Protein AF-A0AA39NYP8-F1 (afdb_monomer_lite)

Foldseek 3Di:
DQDDPVVLLVLLLVCLVPVPVSCVVCVVVLVVCVVNCVVCLVVLLVDPVSQVSLVNSLVVCCVPPVPPPSSVSVNVVSCVNNVSNVVVVVVVVPPDPPDDDDDDPDDDDDDDDDDDDDDDDDDDD

Organism: NCBI:txid153914

Secondary structure (DSSP, 8-state):
-PPPHHHHHHHHHHHHH-HHHHHHHHHHHHHHHHHHHHHTHHHHHH-HHHHHHHHHHHHHHHHHHTT-GGGHHHHHHHHHHHHHHHHHHHHHH-S--S---------S-----------------

Structure (mmCIF, N/CA/C/O backbone):
data_AF-A0AA39NYP8-F1
#
_entry.id   AF-A0AA39NYP8-F1
#
loop_
_atom_site.group_PDB
_atom_site.id
_atom_site.type_symbol
_atom_site.label_atom_id
_atom_site.label_alt_id
_atom_site.label_comp_id
_atom_site.label_asym_id
_atom_site.label_entity_id
_atom_site.label_seq_id
_atom_site.pdbx_PDB_ins_code
_atom_site.Cartn_x
_atom_site.Cartn_y
_atom_site.Cartn_z
_atom_site.occupancy
_atom_site.B_iso_or_equiv
_atom_site.auth_seq_id
_atom_site.auth_comp_id
_atom_site.auth_asym_id
_atom_site.auth_atom_id
_atom_site.pdbx_PDB_model_num
ATOM 1 N N . MET A 1 1 ? -19.509 -3.585 -8.751 1.00 62.59 1 MET A N 1
ATOM 2 C CA . MET A 1 1 ? -19.750 -4.359 -7.513 1.00 62.59 1 MET A CA 1
ATOM 3 C C . MET A 1 1 ? -18.627 -3.997 -6.558 1.00 62.59 1 MET A C 1
ATOM 5 O O . MET A 1 1 ? -17.482 -4.113 -6.964 1.00 62.59 1 MET A O 1
ATOM 9 N N . THR A 1 2 ? -18.916 -3.458 -5.374 1.00 67.31 2 THR A N 1
ATOM 10 C CA . THR A 1 2 ? -17.851 -3.001 -4.462 1.00 67.31 2 THR A CA 1
ATOM 11 C C . THR A 1 2 ? -17.222 -4.211 -3.759 1.00 67.31 2 THR A C 1
ATOM 13 O O . THR A 1 2 ? -17.968 -4.970 -3.136 1.00 67.31 2 THR A O 1
ATOM 16 N N . PRO A 1 3 ? -15.896 -4.421 -3.838 1.00 78.12 3 PRO A N 1
ATOM 17 C CA . PRO A 1 3 ? -15.213 -5.472 -3.099 1.00 78.12 3 PRO A CA 1
ATOM 18 C C . PRO A 1 3 ? -15.296 -5.190 -1.597 1.00 78.12 3 PRO A C 1
ATOM 20 O O . PRO A 1 3 ? -15.286 -4.035 -1.176 1.00 78.12 3 PRO A O 1
ATOM 23 N N . SER A 1 4 ? -15.387 -6.247 -0.791 1.00 86.88 4 SER A N 1
ATOM 24 C CA . SER A 1 4 ? -15.390 -6.136 0.669 1.00 86.88 4 SER A CA 1
ATOM 25 C C . SER A 1 4 ? -13.990 -5.834 1.210 1.00 86.88 4 SER A C 1
ATOM 27 O O . SER A 1 4 ? -12.986 -6.108 0.549 1.00 86.88 4 SER A O 1
ATOM 29 N N . PHE A 1 5 ? -13.909 -5.340 2.450 1.00 84.81 5 PHE A N 1
ATOM 30 C CA . PHE A 1 5 ? -12.631 -5.089 3.124 1.00 84.81 5 PHE A CA 1
ATOM 31 C C . PHE A 1 5 ? -11.704 -6.309 3.104 1.00 84.81 5 PHE A C 1
ATOM 33 O O . PHE A 1 5 ? -10.516 -6.175 2.833 1.00 84.81 5 PHE A O 1
ATOM 40 N N . LEU A 1 6 ? -12.242 -7.512 3.330 1.00 86.81 6 LEU A N 1
ATOM 41 C CA . LEU A 1 6 ? -11.456 -8.748 3.339 1.00 86.81 6 LEU A CA 1
ATOM 42 C C . LEU A 1 6 ? -10.794 -9.027 1.986 1.00 86.81 6 LEU A C 1
ATOM 44 O O . LEU A 1 6 ? -9.638 -9.441 1.951 1.00 86.81 6 LEU A O 1
ATOM 48 N N . VAL A 1 7 ? -11.498 -8.758 0.882 1.00 86.19 7 VAL A N 1
ATOM 49 C CA . VAL A 1 7 ? -10.941 -8.882 -0.474 1.00 86.19 7 VAL A CA 1
ATOM 50 C C . VAL A 1 7 ? -9.849 -7.835 -0.681 1.00 86.19 7 VAL A C 1
ATOM 52 O O . VAL A 1 7 ? -8.751 -8.166 -1.125 1.00 86.19 7 VAL A O 1
ATOM 55 N N . VAL A 1 8 ? -10.110 -6.589 -0.272 1.00 84.12 8 VAL A N 1
ATOM 56 C CA . VAL A 1 8 ? -9.141 -5.488 -0.362 1.00 84.12 8 VAL A CA 1
ATOM 57 C C . VAL A 1 8 ? -7.861 -5.803 0.407 1.00 84.12 8 VAL A C 1
ATOM 59 O O . VAL A 1 8 ? -6.768 -5.737 -0.158 1.00 84.12 8 VAL A O 1
ATOM 62 N N . LYS A 1 9 ? -7.998 -6.240 1.660 1.00 86.94 9 LYS A N 1
ATOM 63 C CA . LYS A 1 9 ? -6.899 -6.670 2.525 1.00 86.94 9 LYS A CA 1
ATOM 64 C C . LYS A 1 9 ? -6.132 -7.846 1.921 1.00 86.94 9 LYS A C 1
ATOM 66 O O . LYS A 1 9 ? -4.906 -7.801 1.893 1.00 86.94 9 LYS A O 1
ATOM 71 N N . ALA A 1 10 ? 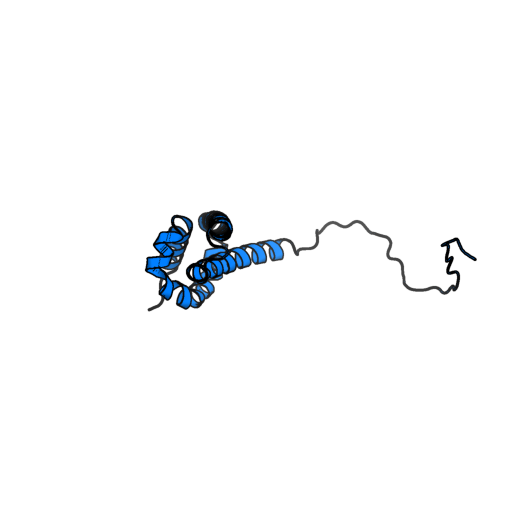-6.819 -8.875 1.421 1.00 87.25 10 ALA A N 1
ATOM 72 C CA . ALA A 1 10 ? -6.174 -10.053 0.845 1.00 87.25 10 ALA A CA 1
ATOM 73 C C . ALA A 1 10 ? -5.293 -9.694 -0.359 1.00 87.25 10 ALA A C 1
ATOM 75 O O . ALA A 1 10 ? -4.145 -10.126 -0.418 1.00 87.25 10 ALA A O 1
ATOM 76 N N . VAL A 1 11 ? -5.783 -8.845 -1.266 1.00 85.12 11 VAL A N 1
ATOM 77 C CA . VAL A 1 11 ? -5.005 -8.381 -2.426 1.00 85.12 11 VAL A CA 1
ATOM 78 C C . VAL A 1 11 ? -3.777 -7.582 -1.992 1.00 85.12 11 VAL A C 1
ATOM 80 O O . VAL A 1 11 ? -2.690 -7.813 -2.515 1.00 85.12 11 VAL A O 1
ATOM 83 N N . ILE A 1 12 ? -3.906 -6.686 -1.005 1.00 86.25 12 ILE A N 1
ATOM 84 C CA . ILE A 1 12 ? -2.759 -5.921 -0.489 1.00 86.25 12 ILE A CA 1
ATOM 85 C C . ILE A 1 12 ? -1.741 -6.856 0.177 1.00 86.25 12 ILE A C 1
ATOM 87 O O . ILE A 1 12 ? -0.540 -6.689 -0.019 1.00 86.25 12 ILE A O 1
ATOM 91 N N . ILE A 1 13 ? -2.188 -7.861 0.932 1.00 88.00 13 ILE A N 1
ATOM 92 C CA . ILE A 1 13 ? -1.295 -8.853 1.544 1.00 88.00 13 ILE A CA 1
ATOM 93 C C . ILE A 1 13 ? -0.569 -9.668 0.473 1.00 88.00 13 ILE A C 1
ATOM 95 O O . ILE A 1 13 ? 0.643 -9.854 0.582 1.00 88.00 13 ILE A O 1
ATOM 99 N N . SER A 1 14 ? -1.274 -10.129 -0.561 1.00 86.50 14 SER A N 1
ATOM 100 C CA . SER A 1 14 ? -0.661 -10.836 -1.690 1.00 86.50 14 SER A CA 1
ATOM 101 C C . SER A 1 14 ? 0.374 -9.958 -2.389 1.00 86.50 14 SER A C 1
ATOM 103 O O . SER A 1 14 ? 1.499 -10.400 -2.608 1.00 86.50 14 SER A O 1
ATOM 105 N N . LEU A 1 15 ? 0.054 -8.677 -2.602 1.00 84.81 15 LEU A N 1
ATOM 106 C CA . LEU A 1 15 ? 0.981 -7.690 -3.152 1.00 84.81 15 LEU A CA 1
ATOM 107 C C . LEU A 1 15 ? 2.222 -7.502 -2.270 1.00 84.81 15 LEU A C 1
ATOM 109 O O . LEU A 1 15 ? 3.320 -7.327 -2.785 1.00 84.81 15 LEU A O 1
ATOM 113 N N . CYS A 1 16 ? 2.067 -7.547 -0.946 1.00 85.62 16 CYS A N 1
ATOM 114 C CA . CYS A 1 16 ? 3.194 -7.436 -0.023 1.00 85.62 16 CYS A CA 1
ATOM 115 C C . CYS A 1 16 ? 4.098 -8.676 -0.017 1.00 85.62 16 CYS A C 1
ATOM 117 O O . CYS A 1 16 ? 5.275 -8.557 0.316 1.00 85.62 16 CYS A O 1
ATOM 119 N N . LYS A 1 17 ? 3.553 -9.855 -0.339 1.00 85.75 17 LYS A N 1
ATOM 120 C CA . LYS A 1 17 ? 4.294 -11.125 -0.382 1.00 85.75 17 LYS A CA 1
ATOM 121 C C . LYS A 1 17 ? 5.011 -11.329 -1.711 1.00 85.75 17 LYS A C 1
ATOM 123 O O . LYS A 1 17 ? 6.163 -11.743 -1.710 1.00 85.75 17 LYS A O 1
ATOM 128 N N . ASP A 1 18 ? 4.328 -11.039 -2.814 1.00 84.00 18 ASP A N 1
ATOM 129 C CA . ASP A 1 18 ? 4.863 -11.166 -4.166 1.00 84.00 18 ASP A CA 1
ATOM 130 C C . ASP A 1 18 ? 4.405 -9.982 -5.036 1.00 84.00 18 ASP A C 1
ATOM 132 O O . ASP A 1 18 ? 3.403 -10.067 -5.759 1.00 84.00 18 ASP A O 1
ATOM 136 N N . PRO A 1 19 ? 5.117 -8.845 -4.961 1.00 74.31 19 PRO A N 1
ATOM 137 C CA . PRO A 1 19 ? 4.768 -7.656 -5.726 1.00 74.31 19 PRO A CA 1
ATOM 138 C C . PRO A 1 19 ? 4.997 -7.829 -7.231 1.00 74.31 19 PRO A C 1
ATOM 140 O O . PRO A 1 19 ? 4.355 -7.142 -8.026 1.00 74.31 19 PRO A O 1
ATOM 143 N N . ALA A 1 20 ? 5.889 -8.732 -7.648 1.00 71.75 20 ALA A N 1
ATOM 144 C CA . ALA A 1 20 ? 6.215 -8.931 -9.053 1.00 71.75 20 ALA A CA 1
ATOM 145 C C . ALA A 1 20 ? 5.070 -9.638 -9.787 1.00 71.75 20 ALA A C 1
ATOM 147 O O . ALA A 1 20 ? 4.600 -9.116 -10.805 1.00 71.75 20 ALA A O 1
ATOM 148 N N . THR A 1 21 ? 4.594 -10.760 -9.241 1.00 73.81 21 THR A N 1
ATOM 149 C CA . THR A 1 21 ? 3.520 -11.579 -9.826 1.00 73.81 21 THR A CA 1
ATOM 150 C C . THR A 1 21 ? 2.159 -10.919 -9.639 1.00 73.81 21 THR A C 1
ATOM 152 O O . THR A 1 21 ? 1.457 -10.668 -10.617 1.00 73.81 21 THR A O 1
ATOM 155 N N . THR A 1 22 ? 1.835 -10.492 -8.411 1.00 70.69 22 THR A N 1
ATOM 156 C CA . THR A 1 22 ? 0.518 -9.908 -8.087 1.00 70.69 22 THR A CA 1
ATOM 157 C C . THR A 1 22 ? 0.215 -8.667 -8.923 1.00 70.69 22 THR A C 1
ATOM 159 O O . THR A 1 22 ? -0.935 -8.412 -9.278 1.00 70.69 22 THR A O 1
ATOM 162 N N . ALA A 1 23 ? 1.240 -7.888 -9.262 1.00 67.62 23 ALA A N 1
ATOM 163 C CA . ALA A 1 23 ? 1.078 -6.728 -10.116 1.00 67.62 23 ALA A CA 1
ATOM 164 C C . ALA A 1 23 ? 0.746 -7.066 -11.558 1.00 67.62 23 ALA A C 1
ATOM 166 O O . ALA A 1 23 ? -0.059 -6.368 -12.152 1.00 67.62 23 ALA A O 1
ATOM 167 N N . ASN A 1 24 ? 1.352 -8.106 -12.123 1.00 69.50 24 ASN A N 1
ATOM 168 C CA . ASN A 1 24 ? 1.062 -8.484 -13.502 1.00 69.50 24 ASN A CA 1
ATOM 169 C C . ASN A 1 24 ? -0.377 -8.997 -13.635 1.00 69.50 24 ASN A C 1
ATOM 171 O O . ASN A 1 24 ? -1.035 -8.691 -14.621 1.00 69.50 24 ASN A O 1
ATOM 175 N N . ASP A 1 25 ? -0.880 -9.681 -12.606 1.00 74.88 25 ASP A N 1
ATOM 176 C CA . ASP A 1 25 ? -2.227 -10.256 -12.613 1.00 74.88 25 ASP A CA 1
ATOM 177 C C . ASP A 1 25 ? -3.333 -9.236 -12.288 1.00 74.88 25 ASP A C 1
ATOM 179 O O . ASP A 1 25 ? -4.490 -9.444 -12.644 1.00 74.88 25 ASP A O 1
ATOM 183 N N . ASN A 1 26 ? -3.003 -8.136 -11.597 1.00 70.88 26 ASN A N 1
ATOM 184 C CA . ASN A 1 26 ? -3.996 -7.198 -11.050 1.00 70.88 26 ASN A CA 1
ATOM 185 C C . ASN A 1 26 ? -3.700 -5.721 -11.375 1.00 70.88 26 ASN A C 1
ATOM 187 O O . ASN A 1 26 ? -4.230 -4.823 -10.722 1.00 70.88 26 ASN A O 1
ATOM 191 N N . LEU A 1 27 ? -2.850 -5.442 -12.367 1.00 66.69 27 LEU A N 1
ATOM 192 C CA . LEU A 1 27 ? -2.386 -4.089 -12.713 1.00 66.69 27 LEU A CA 1
ATOM 193 C C . LEU A 1 27 ? -3.537 -3.123 -13.027 1.00 66.69 27 LEU A C 1
ATOM 195 O O . LEU A 1 27 ? -3.567 -2.015 -12.488 1.00 66.69 27 LEU A O 1
ATOM 199 N N . ASP A 1 28 ? -4.512 -3.574 -13.815 1.00 69.75 28 ASP A N 1
ATOM 200 C CA . ASP A 1 28 ? -5.708 -2.794 -14.154 1.00 69.75 28 ASP A CA 1
ATOM 201 C C . ASP A 1 28 ? -6.611 -2.576 -12.931 1.00 69.75 28 ASP A C 1
ATOM 203 O O . ASP A 1 28 ? -7.161 -1.493 -12.726 1.00 69.75 28 ASP A O 1
ATOM 207 N N . GLN A 1 29 ? -6.686 -3.569 -12.040 1.00 71.56 29 GLN A N 1
ATOM 208 C CA . GLN A 1 29 ? -7.429 -3.441 -10.786 1.00 71.56 29 GLN A CA 1
ATOM 209 C C . GLN A 1 29 ? -6.769 -2.431 -9.843 1.00 71.56 29 GLN A C 1
ATOM 211 O O . GLN A 1 29 ? -7.477 -1.736 -9.118 1.00 71.56 29 GLN A O 1
ATOM 216 N N . PHE A 1 30 ? -5.436 -2.292 -9.866 1.00 71.12 30 PHE A N 1
ATOM 217 C CA . PHE A 1 30 ? -4.723 -1.323 -9.029 1.00 71.12 30 PHE A CA 1
ATOM 218 C C . PHE A 1 30 ? -5.036 0.137 -9.377 1.00 71.12 30 PHE A C 1
ATOM 220 O O . PHE A 1 30 ? -4.970 0.992 -8.490 1.00 71.12 30 PHE A O 1
ATOM 227 N N . GLN A 1 31 ? -5.410 0.436 -10.626 1.00 69.62 31 GLN A N 1
ATOM 228 C CA . GLN A 1 31 ? -5.877 1.774 -11.005 1.00 69.62 31 GLN A CA 1
ATOM 229 C C . GLN A 1 31 ? -7.243 2.103 -10.392 1.00 69.62 31 GLN A C 1
ATOM 231 O O . GLN A 1 31 ? -7.412 3.191 -9.843 1.00 69.62 31 GLN A O 1
ATOM 236 N N . GLU A 1 32 ? -8.190 1.164 -10.417 1.00 74.81 32 GLU A N 1
ATOM 237 C CA . GLU A 1 32 ? -9.501 1.326 -9.768 1.00 74.81 32 GLU A CA 1
ATOM 238 C C . GLU A 1 32 ? -9.439 1.197 -8.238 1.00 74.81 32 GLU A C 1
ATOM 240 O O . GLU A 1 32 ? -10.283 1.739 -7.520 1.00 74.81 32 GLU A O 1
ATOM 245 N N . TYR A 1 33 ? -8.409 0.532 -7.713 1.00 74.00 33 TYR A N 1
ATOM 246 C CA . TYR A 1 33 ? -8.249 0.278 -6.282 1.00 74.00 33 TYR A CA 1
ATOM 247 C C . TYR A 1 33 ? -8.136 1.536 -5.441 1.00 74.00 33 TYR A C 1
ATOM 249 O O . TYR A 1 33 ? -8.460 1.482 -4.261 1.00 74.00 33 TYR A O 1
ATOM 257 N N . ALA A 1 34 ? -7.728 2.670 -6.015 1.00 74.19 34 ALA A N 1
ATOM 258 C CA . ALA A 1 34 ? -7.684 3.938 -5.294 1.00 74.19 34 ALA A CA 1
ATOM 259 C C . ALA A 1 34 ? -9.031 4.261 -4.614 1.00 74.19 34 ALA A C 1
ATOM 261 O O . ALA A 1 34 ? -9.047 4.623 -3.438 1.00 74.19 34 ALA A O 1
ATOM 262 N N . GLY A 1 35 ? -10.156 4.022 -5.302 1.00 80.31 35 GLY A N 1
ATOM 263 C CA . GLY A 1 35 ? -11.492 4.249 -4.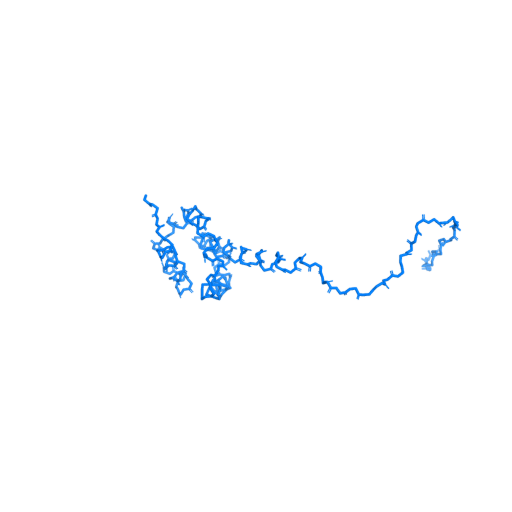741 1.00 80.31 35 GLY A CA 1
ATOM 264 C C . GLY A 1 35 ? -11.863 3.263 -3.627 1.00 80.31 35 GLY A C 1
ATOM 265 O O . GLY A 1 35 ? -12.527 3.628 -2.656 1.00 80.31 35 GLY A O 1
ATOM 266 N N . TYR A 1 36 ? -11.401 2.013 -3.717 1.00 81.00 36 TYR A N 1
ATOM 267 C CA . TYR A 1 36 ? -11.625 1.012 -2.669 1.00 81.00 36 TYR A CA 1
ATOM 268 C C . TYR A 1 36 ? -10.733 1.245 -1.446 1.00 81.00 36 TYR A C 1
ATOM 270 O O . TYR A 1 36 ? -11.184 1.075 -0.314 1.00 81.00 36 TYR A O 1
ATOM 278 N N . LEU A 1 37 ? -9.493 1.685 -1.657 1.00 83.00 37 LEU A N 1
ATOM 279 C CA . LEU A 1 37 ? -8.556 2.019 -0.589 1.00 83.00 37 LEU A CA 1
ATOM 280 C C . LEU A 1 37 ? -9.060 3.190 0.257 1.00 83.00 37 LEU A C 1
ATOM 282 O O . LEU A 1 37 ? -8.967 3.123 1.479 1.00 83.00 37 LEU A O 1
ATOM 286 N N . GLU A 1 38 ? -9.633 4.231 -0.357 1.00 85.44 38 GLU A N 1
ATOM 287 C CA . GLU A 1 38 ? -10.242 5.339 0.393 1.00 85.44 38 GLU A CA 1
ATOM 288 C C . GLU A 1 38 ? -11.425 4.877 1.242 1.00 85.44 38 GLU A C 1
ATOM 290 O O . GLU A 1 38 ? -11.532 5.248 2.412 1.00 85.44 38 GLU A O 1
ATOM 295 N N . ARG A 1 39 ? -12.285 4.018 0.684 1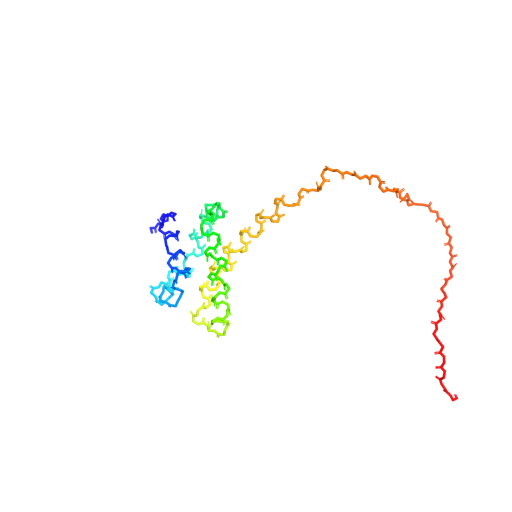.00 87.56 39 ARG A N 1
ATOM 296 C CA . ARG A 1 39 ? -13.456 3.492 1.393 1.00 87.56 39 ARG A CA 1
ATOM 297 C C . ARG A 1 39 ? -13.078 2.729 2.661 1.00 87.56 39 ARG A C 1
ATOM 299 O O . ARG A 1 39 ? -13.772 2.848 3.666 1.00 87.56 39 ARG A O 1
ATOM 306 N N . TYR A 1 40 ? -11.986 1.972 2.609 1.00 88.44 40 TYR A N 1
ATOM 307 C CA . TYR A 1 40 ? -11.494 1.160 3.722 1.00 88.44 40 TYR A CA 1
ATOM 308 C C . TYR A 1 40 ? -10.306 1.786 4.454 1.00 88.44 40 TYR A C 1
ATOM 310 O O . TYR A 1 40 ? -9.644 1.111 5.241 1.00 88.44 40 TYR A O 1
ATOM 318 N N . LYS A 1 41 ? -10.034 3.078 4.231 1.00 89.06 41 LYS A N 1
ATOM 319 C CA . LYS A 1 41 ? -8.869 3.783 4.779 1.00 89.06 41 LYS A CA 1
ATOM 320 C C . LYS A 1 41 ? -8.701 3.540 6.280 1.00 89.06 41 LYS A C 1
ATOM 322 O O . LYS A 1 41 ? -7.622 3.156 6.718 1.00 89.06 41 LYS A O 1
ATOM 327 N N . TRP A 1 42 ? -9.761 3.729 7.062 1.00 89.00 42 TRP A N 1
ATOM 328 C CA . TRP A 1 42 ? -9.707 3.573 8.517 1.00 89.00 42 TRP A CA 1
ATOM 329 C C . TRP A 1 42 ? -9.398 2.141 8.956 1.00 89.00 42 TRP A C 1
ATOM 331 O O . TRP A 1 42 ? -8.559 1.938 9.830 1.00 89.00 42 TRP A O 1
ATOM 341 N N . GLU A 1 43 ? -10.008 1.153 8.306 1.00 90.62 43 GLU A N 1
ATOM 342 C CA . GLU A 1 43 ? -9.773 -0.265 8.593 1.00 90.62 43 GLU A CA 1
ATOM 343 C C . GLU A 1 43 ? -8.327 -0.663 8.249 1.00 90.62 43 GLU A C 1
ATOM 345 O O . GLU A 1 43 ? -7.650 -1.313 9.045 1.00 90.62 43 GLU A O 1
ATOM 350 N N . LEU A 1 44 ? -7.804 -0.179 7.115 1.00 87.38 44 LEU A N 1
ATOM 351 C CA . LEU A 1 44 ? -6.420 -0.409 6.687 1.00 87.38 44 LEU A CA 1
ATOM 352 C C . LEU A 1 44 ? -5.397 0.195 7.662 1.00 87.38 44 LEU A C 1
ATOM 354 O O . LEU A 1 44 ? -4.364 -0.418 7.924 1.00 87.38 44 LEU A O 1
ATOM 358 N N . ILE A 1 45 ? -5.669 1.382 8.217 1.00 87.62 45 ILE A N 1
ATOM 359 C CA . ILE A 1 45 ? -4.762 2.033 9.175 1.00 87.62 45 ILE A CA 1
ATOM 360 C C . ILE A 1 45 ? -4.900 1.453 10.588 1.00 87.62 45 ILE A C 1
ATOM 362 O O . ILE A 1 45 ? -4.019 1.660 11.417 1.00 87.62 45 ILE A O 1
ATOM 366 N N . GLN A 1 46 ? -5.955 0.719 10.926 1.00 88.25 46 GLN A N 1
ATOM 367 C CA . GLN A 1 46 ? -6.035 0.047 12.230 1.00 88.25 46 GLN A CA 1
ATOM 368 C C . GLN A 1 46 ? -5.406 -1.352 12.216 1.00 88.25 46 GLN A C 1
ATOM 370 O O . GLN A 1 46 ? -4.994 -1.855 13.264 1.00 88.25 46 GLN A O 1
ATOM 375 N N . ASP A 1 47 ? -5.241 -1.945 11.035 1.00 89.06 47 ASP A N 1
ATOM 376 C CA . ASP A 1 47 ? -4.696 -3.286 10.866 1.00 89.06 47 ASP A CA 1
ATOM 377 C C . ASP A 1 47 ? -3.176 -3.351 11.110 1.00 89.06 47 ASP A C 1
ATOM 379 O O . ASP A 1 47 ? -2.361 -2.911 10.295 1.00 89.06 47 ASP A O 1
ATOM 383 N N . LYS A 1 48 ? -2.773 -3.907 12.259 1.00 85.75 48 LYS A N 1
ATOM 384 C CA . LYS A 1 48 ? -1.357 -4.008 12.656 1.00 85.75 48 LYS A CA 1
ATOM 385 C C . LYS A 1 48 ? -0.540 -4.932 11.752 1.00 85.75 48 LYS A C 1
ATOM 387 O O . LYS A 1 48 ? 0.589 -4.590 11.414 1.00 85.75 48 LYS A O 1
ATOM 392 N N . GLU A 1 49 ? -1.089 -6.077 11.356 1.00 85.44 49 GLU A N 1
ATOM 393 C CA . GLU A 1 49 ? -0.371 -7.040 10.509 1.00 85.44 49 GLU A CA 1
ATOM 394 C C . GLU A 1 49 ? -0.134 -6.474 9.105 1.00 85.44 49 GLU A C 1
ATOM 396 O O . GLU A 1 49 ? 0.918 -6.689 8.487 1.00 85.44 49 GLU A O 1
ATOM 401 N N . LEU A 1 50 ? -1.109 -5.709 8.610 1.00 86.00 50 LEU A N 1
ATOM 402 C CA . LEU A 1 50 ? -1.023 -5.046 7.323 1.00 86.00 50 LEU A CA 1
ATOM 403 C C . LEU A 1 50 ? 0.027 -3.934 7.327 1.00 86.00 50 LEU A C 1
ATOM 405 O O . LEU A 1 50 ? 0.805 -3.855 6.379 1.00 86.00 50 LEU A O 1
ATOM 409 N N . LYS A 1 51 ? 0.094 -3.116 8.387 1.00 88.31 51 LYS A N 1
ATOM 410 C CA . LYS A 1 51 ? 1.076 -2.022 8.509 1.00 88.31 51 LYS A CA 1
ATOM 411 C C . LYS A 1 51 ? 2.494 -2.495 8.234 1.00 88.31 51 LYS A C 1
ATOM 413 O O . LYS A 1 51 ? 3.144 -2.000 7.314 1.00 88.31 51 LYS A O 1
ATOM 418 N N . ASP A 1 52 ? 2.952 -3.478 9.000 1.00 87.38 52 ASP A N 1
ATOM 419 C CA . ASP A 1 52 ? 4.323 -3.970 8.901 1.00 87.38 52 ASP A CA 1
ATOM 420 C C . ASP A 1 52 ? 4.608 -4.574 7.523 1.00 87.38 52 ASP A C 1
ATOM 422 O O . ASP A 1 52 ? 5.682 -4.380 6.947 1.00 87.38 52 ASP A O 1
ATOM 426 N N . SER A 1 53 ? 3.627 -5.289 6.972 1.00 89.69 53 SER A N 1
ATOM 427 C CA . SER A 1 53 ? 3.732 -5.908 5.652 1.00 89.69 53 SER A CA 1
ATOM 428 C C . SER A 1 53 ? 3.857 -4.860 4.547 1.00 89.69 53 SER A C 1
ATOM 430 O O . SER A 1 53 ? 4.741 -4.969 3.698 1.00 89.69 53 SER A O 1
ATOM 432 N N . VAL A 1 54 ? 3.051 -3.799 4.605 1.00 89.44 54 VAL A N 1
ATOM 433 C CA . VAL A 1 54 ? 3.055 -2.703 3.631 1.00 89.44 54 VAL A CA 1
ATOM 434 C C . VAL A 1 54 ? 4.354 -1.890 3.702 1.00 89.44 54 VAL A C 1
ATOM 436 O O . VAL A 1 54 ? 4.902 -1.530 2.660 1.00 89.44 54 VAL A O 1
ATOM 439 N N . PHE A 1 55 ? 4.904 -1.641 4.896 1.00 87.56 55 PHE A N 1
ATOM 440 C CA . PHE A 1 55 ? 6.193 -0.949 5.046 1.00 87.56 55 PHE A CA 1
ATOM 441 C C . PHE A 1 55 ? 7.362 -1.739 4.443 1.00 87.56 55 PHE A C 1
ATOM 443 O O . PHE A 1 55 ? 8.192 -1.176 3.717 1.00 87.56 55 PHE A O 1
ATOM 450 N N . ARG A 1 56 ? 7.409 -3.051 4.703 1.00 86.81 56 ARG A N 1
ATOM 451 C CA . ARG A 1 56 ? 8.419 -3.945 4.118 1.00 86.81 56 ARG A CA 1
ATOM 452 C C . ARG A 1 56 ? 8.294 -3.999 2.600 1.00 86.81 56 ARG A C 1
ATOM 454 O O . ARG A 1 56 ? 9.283 -3.786 1.901 1.00 86.81 56 ARG A O 1
ATOM 461 N N . ALA A 1 57 ? 7.077 -4.205 2.100 1.00 88.19 57 ALA A N 1
ATOM 462 C CA . ALA A 1 57 ? 6.800 -4.271 0.672 1.00 88.19 57 ALA A CA 1
ATOM 463 C C . ALA A 1 57 ? 7.164 -2.970 -0.047 1.00 88.19 57 ALA A C 1
ATOM 465 O O . ALA A 1 57 ? 7.791 -3.011 -1.102 1.00 88.19 57 ALA A O 1
ATOM 466 N N . ARG A 1 58 ? 6.847 -1.807 0.542 1.00 88.50 58 ARG A N 1
ATOM 467 C CA . ARG A 1 58 ? 7.227 -0.503 -0.019 1.00 88.50 58 ARG A CA 1
ATOM 468 C C . ARG A 1 58 ? 8.738 -0.406 -0.203 1.00 88.50 58 ARG A C 1
ATOM 470 O O . ARG A 1 58 ? 9.186 -0.041 -1.281 1.00 88.50 58 ARG A O 1
ATOM 477 N N . THR A 1 59 ? 9.502 -0.766 0.827 1.00 85.69 59 THR A N 1
ATOM 478 C CA . THR A 1 59 ? 10.972 -0.716 0.790 1.00 85.69 59 THR A CA 1
ATOM 479 C C . THR A 1 59 ? 11.542 -1.662 -0.268 1.00 85.69 59 THR A C 1
ATOM 481 O O . THR A 1 59 ? 12.464 -1.295 -0.993 1.00 85.69 59 THR A O 1
ATOM 484 N N . ALA A 1 60 ? 10.977 -2.867 -0.390 1.00 84.00 60 ALA A N 1
ATOM 485 C CA . ALA A 1 60 ? 11.390 -3.846 -1.393 1.00 84.00 60 ALA A CA 1
ATOM 486 C C . ALA A 1 60 ? 11.117 -3.351 -2.823 1.00 84.00 60 ALA A C 1
ATOM 488 O O . ALA A 1 60 ? 12.030 -3.310 -3.646 1.00 84.00 60 ALA A O 1
ATOM 489 N N . VAL A 1 61 ? 9.893 -2.883 -3.092 1.00 81.81 61 VAL A N 1
ATOM 490 C CA . VAL A 1 61 ? 9.493 -2.351 -4.404 1.00 81.81 61 VAL A CA 1
ATOM 491 C C . VAL A 1 61 ? 10.284 -1.093 -4.762 1.00 81.81 61 VAL A C 1
ATOM 493 O O . VAL A 1 61 ? 10.677 -0.924 -5.912 1.00 81.81 61 VAL A O 1
ATOM 496 N N . GLU A 1 62 ? 10.559 -0.214 -3.797 1.00 82.75 62 GLU A N 1
ATOM 497 C CA . GLU A 1 62 ? 11.382 0.980 -4.012 1.00 82.75 62 GLU A CA 1
ATOM 498 C C . GLU A 1 62 ? 12.827 0.599 -4.371 1.00 82.75 62 GLU A C 1
ATOM 500 O O . GLU A 1 62 ? 13.404 1.181 -5.281 1.00 82.75 62 GLU A O 1
ATOM 505 N N . LYS A 1 63 ? 13.401 -0.437 -3.751 1.00 81.19 63 LYS A N 1
ATOM 506 C CA . LYS A 1 63 ? 14.752 -0.903 -4.092 1.00 81.19 63 LYS A CA 1
ATOM 507 C C . LYS A 1 63 ? 14.823 -1.581 -5.464 1.00 81.19 63 LYS A C 1
ATOM 509 O O . LYS A 1 63 ? 15.788 -1.375 -6.192 1.00 81.19 63 LYS A O 1
ATOM 514 N N . GLU A 1 64 ? 13.834 -2.400 -5.805 1.00 76.25 64 GLU A N 1
ATOM 515 C CA . GLU A 1 64 ? 13.888 -3.282 -6.978 1.00 76.25 64 GLU A CA 1
ATOM 516 C C . GLU A 1 64 ? 13.284 -2.659 -8.244 1.00 76.25 64 GLU A C 1
ATOM 518 O O . GLU A 1 64 ? 13.636 -3.020 -9.368 1.00 76.25 64 GLU A O 1
ATOM 523 N N . HIS A 1 65 ? 12.357 -1.714 -8.087 1.00 70.56 65 HIS A N 1
ATOM 524 C CA . HIS A 1 65 ? 11.522 -1.226 -9.182 1.00 70.56 65 HIS A CA 1
ATOM 525 C C . HIS A 1 65 ? 11.444 0.305 -9.268 1.00 70.56 65 HIS A C 1
ATOM 527 O O . HIS A 1 65 ? 10.564 0.818 -9.961 1.00 70.56 65 HIS A O 1
ATOM 533 N N . HIS A 1 66 ? 12.360 1.058 -8.637 1.00 69.00 66 HIS A N 1
ATOM 534 C CA . HIS A 1 66 ? 12.313 2.533 -8.640 1.00 69.00 66 HIS A CA 1
ATOM 535 C C . HIS A 1 66 ? 12.254 3.162 -10.044 1.00 69.00 66 HIS A C 1
ATOM 537 O O . HIS A 1 66 ? 11.634 4.210 -10.218 1.00 69.00 66 HIS A O 1
ATOM 543 N N . THR A 1 67 ? 12.869 2.540 -11.054 1.00 75.44 67 THR A N 1
ATOM 544 C CA . THR A 1 67 ? 12.861 2.999 -12.457 1.00 75.44 67 THR A CA 1
ATOM 545 C C . THR A 1 67 ? 11.835 2.289 -13.337 1.00 75.44 67 THR A C 1
ATOM 547 O O . THR A 1 67 ? 11.660 2.667 -14.495 1.00 75.44 67 THR A O 1
ATOM 550 N N . ASN A 1 68 ? 11.132 1.273 -12.828 1.00 77.12 68 ASN A N 1
ATOM 551 C CA . ASN A 1 68 ? 10.222 0.481 -13.645 1.00 77.12 68 ASN A CA 1
ATOM 552 C C . ASN A 1 68 ? 8.839 1.145 -13.730 1.00 77.12 68 ASN A C 1
ATOM 554 O O . ASN A 1 68 ? 8.022 1.057 -12.811 1.00 77.12 68 ASN A O 1
ATOM 558 N N . ALA A 1 69 ? 8.566 1.789 -14.868 1.00 72.56 69 ALA A N 1
ATOM 559 C CA . ALA A 1 69 ? 7.306 2.478 -15.140 1.00 72.56 69 ALA A CA 1
ATOM 560 C C . ALA A 1 69 ? 6.074 1.558 -15.016 1.00 72.56 69 ALA A C 1
ATOM 562 O O . ALA A 1 69 ? 5.048 1.981 -14.486 1.00 72.56 69 ALA A O 1
ATOM 563 N N . SER A 1 70 ? 6.189 0.285 -15.416 1.00 70.56 70 SER A N 1
ATOM 564 C CA . SER A 1 70 ? 5.086 -0.691 -15.332 1.00 70.56 70 SER A CA 1
ATOM 565 C C . SER A 1 70 ? 4.709 -1.061 -13.892 1.00 70.56 70 SER A C 1
ATOM 567 O O . SER A 1 70 ? 3.590 -1.486 -13.627 1.00 70.56 70 SER A O 1
ATOM 569 N N . LYS A 1 71 ? 5.620 -0.853 -12.936 1.00 73.62 71 LYS A N 1
ATOM 570 C CA . LYS A 1 71 ? 5.428 -1.165 -11.513 1.00 73.62 71 LYS A CA 1
ATOM 571 C C . LYS A 1 71 ? 5.046 0.075 -10.685 1.00 73.62 71 LYS A C 1
ATOM 573 O O . LYS A 1 71 ? 4.858 -0.017 -9.473 1.00 73.62 71 LYS A O 1
ATOM 578 N N . GLN A 1 72 ? 4.856 1.234 -11.323 1.00 78.75 72 GLN A N 1
ATOM 579 C CA . GLN A 1 72 ? 4.431 2.476 -10.662 1.00 78.75 72 GLN A CA 1
ATOM 580 C C . GLN A 1 72 ? 3.063 2.393 -9.962 1.00 78.75 72 GLN A C 1
ATOM 582 O O . GLN A 1 72 ? 2.941 2.970 -8.879 1.00 78.75 72 GLN A O 1
ATOM 587 N N . PRO A 1 73 ? 2.0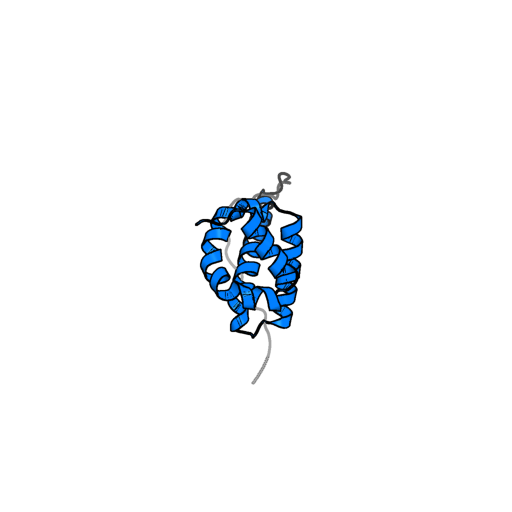38 1.694 -10.494 1.00 79.62 73 PRO A N 1
ATOM 588 C CA . PRO A 1 73 ? 0.750 1.571 -9.805 1.00 79.62 73 PRO A CA 1
ATOM 589 C C . PRO A 1 73 ? 0.874 0.916 -8.421 1.00 79.62 73 PRO A C 1
ATOM 591 O O . PRO A 1 73 ? 0.309 1.413 -7.450 1.00 79.62 73 PRO A O 1
ATOM 594 N N . ILE A 1 74 ? 1.719 -0.110 -8.298 1.00 82.19 74 ILE A N 1
ATOM 595 C CA . ILE A 1 74 ? 2.042 -0.778 -7.026 1.00 82.19 74 ILE A CA 1
ATOM 596 C C . ILE A 1 74 ? 2.668 0.209 -6.048 1.00 82.19 74 ILE A C 1
ATOM 598 O O . ILE A 1 74 ? 2.246 0.326 -4.898 1.00 82.19 74 ILE A O 1
ATOM 602 N N . HIS A 1 75 ? 3.684 0.936 -6.521 1.00 83.38 75 HIS A N 1
ATOM 603 C CA . HIS A 1 75 ? 4.392 1.903 -5.702 1.00 83.38 75 HIS A CA 1
ATOM 604 C C . HIS A 1 75 ? 3.433 2.991 -5.199 1.00 83.38 75 HIS A C 1
ATOM 606 O O . HIS A 1 75 ? 3.507 3.371 -4.034 1.00 83.38 75 HIS A O 1
ATOM 612 N N . ARG A 1 76 ? 2.477 3.440 -6.027 1.00 84.56 76 ARG A N 1
ATOM 613 C CA . ARG A 1 76 ? 1.433 4.397 -5.623 1.00 84.56 76 ARG A CA 1
ATOM 614 C C . ARG A 1 76 ? 0.519 3.840 -4.534 1.00 84.56 76 ARG A C 1
ATOM 616 O O . ARG A 1 76 ? 0.291 4.543 -3.555 1.00 84.56 76 ARG A O 1
ATOM 623 N N . VAL A 1 77 ? 0.047 2.600 -4.668 1.00 86.44 77 VAL A N 1
ATOM 624 C CA . VAL A 1 77 ? -0.818 1.948 -3.666 1.00 86.44 77 VAL A CA 1
ATOM 625 C C . VAL A 1 77 ? -0.098 1.811 -2.324 1.00 86.44 77 VAL A C 1
ATOM 627 O O . VAL A 1 77 ? -0.598 2.280 -1.301 1.00 86.44 77 VAL A O 1
ATOM 630 N N . LEU A 1 78 ? 1.113 1.248 -2.322 1.00 87.88 78 LEU A N 1
ATOM 631 C CA . LEU A 1 78 ? 1.907 1.082 -1.099 1.00 87.88 78 LEU A CA 1
ATOM 632 C C . LEU A 1 78 ? 2.267 2.439 -0.472 1.00 87.88 78 LEU A C 1
ATOM 634 O O . LEU A 1 78 ? 2.199 2.607 0.748 1.00 87.88 78 LEU A O 1
ATOM 638 N N . LYS A 1 79 ? 2.605 3.440 -1.294 1.00 88.19 79 LYS A N 1
ATOM 639 C CA . LYS A 1 79 ? 2.888 4.806 -0.836 1.00 88.19 79 LYS A CA 1
ATOM 640 C C . LYS A 1 79 ? 1.658 5.486 -0.227 1.00 88.19 79 LYS A C 1
ATOM 642 O O . LYS A 1 79 ? 1.800 6.164 0.784 1.00 88.19 79 LYS A O 1
ATOM 647 N N . ALA A 1 80 ? 0.469 5.302 -0.798 1.00 87.94 80 ALA A N 1
ATOM 648 C CA . ALA A 1 80 ? -0.763 5.871 -0.254 1.00 87.94 80 ALA A CA 1
ATOM 649 C C . ALA A 1 80 ? -1.075 5.298 1.136 1.00 87.94 80 ALA A C 1
ATOM 651 O O . ALA A 1 80 ? -1.257 6.056 2.087 1.00 87.94 80 ALA A O 1
ATOM 652 N N . ILE A 1 81 ? -1.038 3.968 1.276 1.00 87.44 81 ILE A N 1
ATOM 653 C CA . ILE A 1 81 ? -1.337 3.292 2.546 1.00 87.44 81 ILE A CA 1
ATOM 654 C C . ILE A 1 81 ? -0.304 3.665 3.620 1.00 87.44 81 ILE A C 1
ATOM 656 O O . ILE A 1 81 ? -0.683 4.061 4.721 1.00 87.44 81 ILE A O 1
ATOM 660 N N . THR A 1 82 ? 0.998 3.600 3.308 1.00 89.56 82 THR A N 1
ATOM 661 C CA . THR A 1 82 ? 2.053 4.035 4.250 1.00 89.56 82 THR A CA 1
ATOM 662 C C . THR A 1 82 ? 1.917 5.504 4.639 1.00 89.56 82 THR A C 1
ATOM 664 O O . THR A 1 82 ? 2.062 5.826 5.816 1.00 89.56 82 THR A O 1
ATOM 667 N N . GLY A 1 83 ? 1.589 6.384 3.687 1.00 89.56 83 GLY A N 1
ATOM 668 C CA . GLY A 1 83 ? 1.336 7.799 3.951 1.00 89.56 83 GLY A CA 1
ATOM 669 C C . GLY A 1 83 ? 0.193 8.004 4.942 1.00 89.56 83 GLY A C 1
ATOM 670 O O . GLY A 1 83 ? 0.346 8.750 5.902 1.00 89.56 83 GLY A O 1
ATOM 671 N N . TRP A 1 84 ? -0.917 7.280 4.784 1.00 90.69 84 TRP A N 1
ATOM 672 C CA . TRP A 1 84 ? -2.034 7.349 5.729 1.00 90.69 84 TRP A CA 1
ATOM 673 C C . TRP A 1 84 ? -1.673 6.838 7.124 1.00 90.69 84 TRP A C 1
ATOM 675 O O . TRP A 1 84 ? -2.034 7.471 8.114 1.00 90.69 84 TRP A O 1
ATOM 685 N N . ILE A 1 85 ? -0.928 5.732 7.212 1.00 87.81 85 ILE A N 1
ATOM 686 C CA . ILE A 1 85 ? -0.454 5.191 8.494 1.00 87.81 85 ILE A CA 1
ATOM 687 C C . ILE A 1 85 ? 0.440 6.208 9.216 1.00 87.81 85 ILE A C 1
ATOM 689 O O . ILE A 1 85 ? 0.319 6.383 10.428 1.00 87.81 85 ILE A O 1
ATOM 693 N N . GLN A 1 86 ? 1.323 6.889 8.481 1.00 86.81 86 GLN A N 1
ATOM 694 C CA . GLN A 1 86 ? 2.193 7.923 9.040 1.00 86.81 86 GLN A CA 1
ATOM 695 C C . GLN A 1 86 ? 1.404 9.156 9.484 1.00 86.81 86 GLN A C 1
ATOM 697 O O . GLN A 1 86 ? 1.642 9.647 10.582 1.00 86.81 86 GLN A O 1
ATOM 702 N N . SER A 1 87 ? 0.441 9.630 8.687 1.00 84.88 87 SER A N 1
ATOM 703 C CA . SER A 1 87 ? -0.389 10.788 9.047 1.00 84.88 87 SER A CA 1
ATOM 704 C C . SER A 1 87 ? -1.207 10.564 10.320 1.00 84.88 87 SER A C 1
ATOM 706 O O . SER A 1 87 ? -1.328 11.482 11.127 1.00 84.88 87 SER A O 1
ATOM 708 N N . GLU A 1 88 ? -1.729 9.356 10.540 1.00 79.69 88 GLU A N 1
ATOM 709 C CA . GLU A 1 88 ? -2.393 9.003 11.802 1.00 79.69 88 GLU A CA 1
ATOM 710 C C . GLU A 1 88 ? -1.434 9.069 12.991 1.00 79.69 88 GLU A C 1
ATOM 712 O O . GLU A 1 88 ? -1.749 9.643 14.033 1.00 79.69 88 GLU A O 1
ATOM 717 N N . HIS A 1 89 ? -0.225 8.537 12.820 1.00 68.00 89 HIS A N 1
ATOM 718 C CA . HIS A 1 89 ? 0.778 8.560 13.877 1.00 68.00 89 HIS A CA 1
ATOM 719 C C . HIS A 1 89 ? 1.292 9.979 14.167 1.00 68.00 89 HIS A C 1
ATOM 721 O O . HIS A 1 89 ? 1.647 10.280 15.302 1.00 68.00 89 HIS A O 1
ATOM 727 N N . SER A 1 90 ? 1.335 10.863 13.168 1.00 65.25 90 SER A N 1
ATOM 728 C CA . SER A 1 90 ? 1.709 12.269 13.356 1.00 65.25 90 SER A CA 1
ATOM 729 C C . SER A 1 90 ? 0.619 13.074 14.063 1.00 65.25 90 SER A C 1
ATOM 731 O O . SER A 1 90 ? 0.950 13.885 14.920 1.00 65.25 90 SER A O 1
ATOM 733 N N . GLN A 1 91 ? -0.662 12.821 13.778 1.00 58.53 91 GLN A N 1
ATOM 734 C CA . GLN A 1 91 ? -1.773 13.478 14.480 1.00 58.53 91 GLN A CA 1
ATOM 735 C C . GLN A 1 91 ? -1.878 13.051 15.951 1.00 58.53 91 GLN A C 1
ATOM 737 O O . GLN A 1 91 ? -2.225 13.864 16.802 1.00 58.53 91 GLN A O 1
ATOM 742 N N . ALA A 1 92 ? -1.520 11.805 16.279 1.00 54.03 92 ALA A N 1
ATOM 743 C CA . ALA A 1 92 ? -1.459 11.342 17.667 1.00 54.03 92 ALA A CA 1
ATOM 744 C C . ALA A 1 92 ? -0.334 12.014 18.484 1.00 54.03 92 ALA A C 1
ATOM 746 O O . ALA A 1 92 ? -0.439 12.118 19.705 1.00 54.03 92 ALA A O 1
ATOM 747 N N . THR A 1 93 ? 0.722 12.496 17.822 1.00 48.44 93 THR A N 1
ATOM 748 C CA . THR A 1 93 ? 1.866 13.169 18.464 1.00 48.44 93 THR A CA 1
ATOM 749 C C . THR A 1 93 ? 1.717 14.696 18.505 1.00 48.44 93 THR A C 1
ATOM 751 O O . THR A 1 93 ? 2.515 15.358 19.160 1.00 48.44 93 THR A O 1
ATOM 754 N N . ASP A 1 94 ? 0.695 15.271 17.860 1.00 42.41 94 ASP A N 1
ATOM 755 C CA . ASP A 1 94 ? 0.438 16.725 17.857 1.00 42.41 94 ASP A CA 1
ATOM 756 C C . ASP A 1 94 ? -0.326 17.213 19.104 1.00 42.41 94 ASP A C 1
ATOM 758 O O . ASP A 1 94 ? -0.722 18.370 19.209 1.00 42.41 94 ASP A O 1
ATOM 762 N N . SER A 1 95 ? -0.508 16.351 20.109 1.00 42.19 95 SER A N 1
ATOM 763 C CA . SER A 1 95 ? -0.786 16.858 21.451 1.00 42.19 95 SER A CA 1
ATOM 764 C C . SER A 1 95 ? 0.492 17.513 21.983 1.00 42.19 95 SER A C 1
ATOM 766 O O . SER A 1 95 ? 1.498 16.811 22.135 1.00 42.19 95 SER A O 1
ATOM 768 N N . PRO A 1 96 ? 0.494 18.826 22.293 1.00 50.53 96 PRO A N 1
ATOM 769 C CA . PRO A 1 96 ? 1.627 19.424 22.982 1.00 50.53 96 PRO A CA 1
ATOM 770 C C . PRO A 1 96 ? 1.862 18.623 24.269 1.00 50.53 96 PRO A C 1
ATOM 772 O O . PRO A 1 96 ? 0.881 18.260 24.927 1.00 50.53 96 PRO A O 1
ATOM 775 N N . PRO A 1 97 ? 3.116 18.314 24.648 1.00 47.06 97 PRO A N 1
ATOM 776 C CA . PRO A 1 97 ? 3.377 17.655 25.916 1.00 47.06 97 PRO A CA 1
ATOM 777 C C . PRO A 1 97 ? 2.742 18.497 27.026 1.00 47.06 97 PRO A C 1
ATOM 779 O O . PRO A 1 97 ? 3.167 19.620 27.305 1.00 47.06 97 PRO A O 1
ATOM 782 N N . ALA A 1 98 ? 1.674 17.968 27.623 1.00 55.38 98 ALA A N 1
ATOM 783 C CA . ALA A 1 98 ? 1.049 18.528 28.805 1.00 55.38 98 ALA A CA 1
ATOM 784 C C . ALA A 1 98 ? 2.043 18.363 29.961 1.00 55.38 98 ALA A C 1
ATOM 786 O O . ALA A 1 98 ? 2.070 17.344 30.644 1.00 55.38 98 ALA A O 1
ATOM 787 N N . GLY A 1 99 ? 2.925 19.348 30.112 1.00 48.62 99 GLY A N 1
ATOM 788 C CA . GLY A 1 99 ? 3.983 19.345 31.113 1.00 48.62 99 GLY A CA 1
ATOM 789 C C . GLY A 1 99 ? 4.998 20.450 30.851 1.00 48.62 99 GLY A C 1
ATOM 790 O O . GLY A 1 99 ? 6.080 20.194 30.335 1.00 48.62 99 GLY A O 1
ATOM 791 N N . ALA A 1 100 ? 4.632 21.688 31.186 1.00 49.75 100 ALA A N 1
ATOM 792 C CA . ALA A 1 100 ? 5.541 22.836 31.199 1.00 49.75 100 ALA A CA 1
ATOM 793 C C . ALA A 1 100 ? 6.767 22.592 32.115 1.00 49.75 100 ALA A C 1
ATOM 795 O O . ALA A 1 100 ? 6.706 21.772 33.033 1.00 49.75 100 ALA A O 1
ATOM 796 N N . PRO A 1 101 ? 7.842 23.387 31.959 1.00 48.78 101 PRO A N 1
ATOM 797 C CA . PRO A 1 101 ? 7.907 24.533 32.860 1.00 48.78 101 PRO A CA 1
ATOM 798 C C . PRO A 1 101 ? 8.203 25.855 32.143 1.00 48.78 101 PRO A C 1
ATOM 800 O O . PRO A 1 101 ? 9.024 25.962 31.238 1.00 48.78 101 PRO A O 1
ATOM 803 N N . THR A 1 102 ? 7.484 26.867 32.614 1.00 53.84 102 THR A N 1
ATOM 804 C CA . THR A 1 102 ? 7.708 28.313 32.560 1.00 53.84 102 THR A CA 1
ATOM 805 C C . THR A 1 102 ? 9.086 28.751 32.041 1.00 53.84 102 THR A C 1
ATOM 807 O O . THR A 1 102 ? 10.038 28.903 32.803 1.00 53.84 102 THR A O 1
ATOM 810 N N . GLY A 1 103 ? 9.179 29.045 30.743 1.00 45.94 103 GLY A N 1
ATOM 811 C CA . GLY A 1 103 ? 10.223 29.926 30.216 1.00 45.94 103 GLY A CA 1
ATOM 812 C C . GLY A 1 103 ? 9.818 31.387 30.451 1.00 45.94 103 GLY A C 1
ATOM 813 O O . GLY A 1 103 ? 8.637 31.707 30.288 1.00 45.94 103 GLY A O 1
ATOM 814 N N . PRO A 1 104 ? 10.730 32.295 30.846 1.00 44.66 104 PRO A N 1
ATOM 815 C CA . PRO A 1 104 ? 10.364 33.675 31.121 1.00 44.66 104 PRO A CA 1
ATOM 816 C C . PRO A 1 104 ? 9.890 34.345 29.830 1.00 44.66 104 PRO A C 1
ATOM 818 O O . PRO A 1 104 ? 10.666 34.627 28.915 1.00 44.66 104 PRO A O 1
ATOM 821 N N . ARG A 1 105 ? 8.581 34.591 29.786 1.00 54.62 105 ARG A N 1
ATOM 822 C CA . ARG A 1 105 ? 7.881 35.477 28.860 1.00 54.62 105 ARG A CA 1
ATOM 823 C C . ARG A 1 105 ? 8.627 36.813 28.816 1.00 54.62 105 ARG A C 1
ATOM 825 O O . ARG A 1 105 ? 8.552 37.595 29.758 1.00 54.62 105 ARG A O 1
ATOM 832 N N . ARG A 1 106 ? 9.379 37.070 27.742 1.00 51.47 106 ARG A N 1
ATOM 833 C CA . ARG A 1 106 ? 9.879 38.420 27.458 1.00 51.47 106 ARG A CA 1
ATOM 834 C C . ARG A 1 106 ? 8.739 39.202 26.829 1.00 51.47 106 ARG A C 1
ATOM 836 O O . ARG A 1 106 ? 8.392 38.978 25.673 1.00 51.47 106 ARG A O 1
ATOM 843 N N . ASP A 1 107 ? 8.144 40.076 27.630 1.00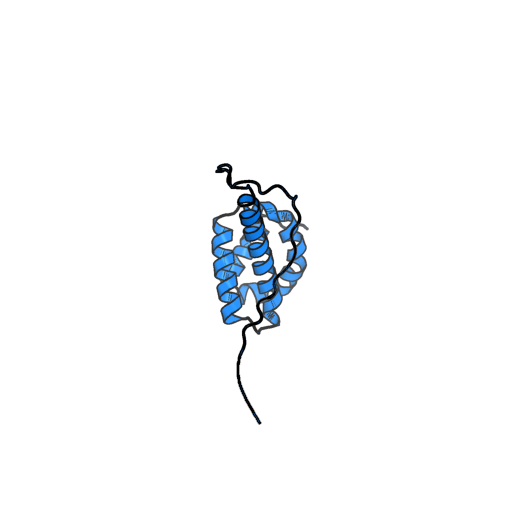 43.12 107 ASP A N 1
ATOM 844 C CA . ASP A 1 107 ? 7.218 41.099 27.164 1.00 43.12 107 ASP A CA 1
ATOM 845 C C . ASP A 1 107 ? 7.860 41.979 26.068 1.00 43.12 107 ASP A C 1
ATOM 847 O O . ASP A 1 107 ? 9.053 42.296 26.138 1.00 43.12 107 ASP A O 1
ATOM 851 N N . PRO A 1 108 ? 7.085 42.404 25.055 1.00 55.88 108 PRO A N 1
ATOM 852 C CA . PRO A 1 108 ? 7.567 43.220 23.954 1.00 55.88 108 PRO A CA 1
ATOM 853 C C . PRO A 1 108 ? 7.432 44.709 24.295 1.00 55.88 108 PRO A C 1
ATOM 855 O O . PRO A 1 108 ? 6.444 45.336 23.929 1.00 55.88 108 PRO A O 1
ATOM 858 N N . LYS A 1 109 ? 8.406 45.308 24.990 1.00 45.44 109 LYS A N 1
ATOM 859 C CA . LYS A 1 109 ? 8.557 46.778 25.032 1.00 45.44 109 LYS A CA 1
ATOM 860 C C . LYS A 1 109 ? 9.855 47.183 25.727 1.00 45.44 109 LYS A C 1
ATOM 862 O O . LYS A 1 109 ? 9.936 47.079 26.940 1.00 45.44 109 LYS A O 1
ATOM 867 N N . SER A 1 110 ? 10.841 47.684 24.988 1.00 39.84 110 SER A N 1
ATOM 868 C CA . SER A 1 110 ? 11.533 48.938 25.328 1.00 39.84 110 SER A CA 1
ATOM 869 C C . SER A 1 110 ? 12.631 49.237 24.310 1.00 39.84 110 SER A C 1
ATOM 871 O O . SER A 1 110 ? 13.269 48.344 23.764 1.00 39.84 110 SER A O 1
ATOM 873 N N . ALA A 1 111 ? 12.787 50.524 24.049 1.00 43.50 111 ALA A N 1
ATOM 874 C CA . ALA A 1 111 ? 13.632 51.146 23.051 1.00 43.50 111 ALA A CA 1
ATOM 875 C C . ALA A 1 111 ? 15.142 50.956 23.288 1.00 43.50 111 ALA A C 1
ATOM 877 O O . ALA A 1 111 ? 15.592 50.830 24.423 1.00 43.50 111 ALA A O 1
ATOM 878 N N . GLY A 1 112 ? 15.926 51.058 22.209 1.00 40.00 112 GLY A N 1
ATOM 879 C CA . GLY A 1 112 ? 17.373 51.280 22.285 1.00 40.00 112 GLY A CA 1
ATOM 880 C C . GLY A 1 112 ? 18.112 50.924 20.988 1.00 40.00 112 GLY A C 1
ATOM 881 O O . GLY A 1 112 ? 18.106 49.752 20.618 1.00 40.00 112 GLY A O 1
ATOM 882 N N . PRO A 1 113 ? 18.724 51.889 20.272 1.00 50.50 113 PRO A N 1
ATOM 883 C CA . PRO A 1 113 ? 19.385 51.651 18.989 1.00 50.50 113 PRO A CA 1
ATOM 884 C C . PRO A 1 113 ? 20.876 51.288 19.141 1.00 50.50 113 PRO A C 1
ATOM 886 O O . PRO A 1 113 ? 21.493 51.592 20.157 1.00 50.50 113 PRO A O 1
ATOM 889 N N . THR A 1 114 ? 21.460 50.774 18.046 1.00 45.56 114 THR A N 1
ATOM 890 C CA . THR A 1 114 ? 22.903 50.844 17.706 1.00 45.56 114 THR A CA 1
ATOM 891 C C . THR A 1 114 ? 23.819 49.876 18.482 1.00 45.56 114 THR A C 1
ATOM 893 O O . THR A 1 114 ? 24.021 49.973 19.681 1.00 45.56 114 THR A O 1
ATOM 896 N N . THR A 1 115 ? 24.428 48.872 17.845 1.00 45.50 115 THR A N 1
ATOM 897 C CA . THR A 1 115 ? 25.652 49.029 17.038 1.00 45.50 115 THR A CA 1
ATOM 898 C C . THR A 1 115 ? 25.902 47.770 16.197 1.00 45.50 115 THR A C 1
ATOM 900 O O . THR A 1 115 ? 25.936 46.648 16.694 1.00 45.50 115 THR A O 1
ATOM 903 N N . ARG A 1 116 ? 26.114 47.957 14.892 1.00 51.50 116 ARG A N 1
ATOM 904 C CA . ARG A 1 116 ? 26.548 46.918 13.952 1.00 51.50 116 ARG A CA 1
ATOM 905 C C . ARG A 1 116 ? 28.076 46.840 13.978 1.00 51.50 116 ARG A C 1
ATOM 907 O O . ARG A 1 116 ? 28.733 47.610 13.285 1.00 51.50 116 ARG A O 1
ATOM 914 N N . SER A 1 117 ? 28.643 45.895 14.722 1.00 48.75 117 SER A N 1
ATOM 915 C CA . SER A 1 117 ? 30.070 45.563 14.613 1.00 48.75 117 SER A CA 1
ATOM 916 C C . SER A 1 117 ? 30.297 44.646 13.410 1.00 48.75 117 SER A C 1
ATOM 918 O O . SER A 1 117 ? 30.037 43.446 13.462 1.00 48.75 117 SER A O 1
ATOM 920 N N . LYS A 1 118 ? 30.754 45.222 12.292 1.00 47.06 118 LYS A N 1
ATOM 921 C CA . LYS A 1 118 ? 31.193 44.488 11.096 1.00 47.06 118 LYS A CA 1
ATOM 922 C C . LYS A 1 118 ? 32.707 44.291 11.177 1.00 47.06 118 LYS A C 1
ATOM 924 O O . LYS A 1 118 ? 33.467 45.126 10.705 1.00 47.06 118 LYS A O 1
ATOM 929 N N . GLY A 1 119 ? 33.135 43.185 11.776 1.00 43.69 119 GLY A N 1
ATOM 930 C CA . GLY A 1 119 ? 34.503 42.692 11.646 1.00 43.69 119 GLY A CA 1
ATOM 931 C C . GLY A 1 119 ? 34.603 41.735 10.462 1.00 43.69 119 GLY A C 1
ATOM 932 O O . GLY A 1 119 ? 34.029 40.651 10.506 1.00 43.69 119 GLY A O 1
ATOM 933 N N . LYS A 1 120 ? 35.325 42.120 9.407 1.00 48.22 120 LYS A N 1
ATOM 934 C CA . LYS A 1 120 ? 36.040 41.171 8.541 1.00 48.22 120 LYS A CA 1
ATOM 935 C C . LYS A 1 120 ? 37.169 41.912 7.834 1.00 48.22 120 LYS A C 1
ATOM 937 O O . LYS A 1 120 ? 36.915 42.857 7.094 1.00 48.22 120 LYS A O 1
ATOM 942 N N . GLY A 1 121 ? 38.394 41.523 8.166 1.00 42.25 121 GLY A N 1
ATOM 943 C CA . GLY A 1 121 ? 39.612 42.173 7.716 1.00 42.25 121 GLY A CA 1
ATOM 944 C C . GLY A 1 121 ? 40.079 41.781 6.315 1.00 42.25 121 GLY A C 1
ATOM 945 O O . GLY A 1 121 ? 39.656 40.772 5.754 1.00 42.25 121 GLY A O 1
ATOM 946 N N . SER A 1 122 ? 41.040 42.605 5.890 1.00 42.38 122 SER A N 1
ATOM 947 C CA . SER A 1 122 ? 42.273 42.285 5.160 1.00 42.38 122 SER A CA 1
ATOM 948 C C . SER A 1 122 ? 42.284 42.251 3.625 1.00 42.38 122 SER A C 1
ATOM 950 O O . SER A 1 122 ? 41.700 41.362 3.018 1.00 42.38 122 SER A O 1
ATOM 952 N N . SER A 1 123 ? 43.183 43.111 3.098 1.00 42.72 123 SER A N 1
ATOM 953 C CA . SER A 1 123 ? 44.026 42.969 1.885 1.00 42.72 123 SER A CA 1
ATOM 954 C C . SER A 1 123 ? 43.320 43.143 0.521 1.00 42.72 123 SER A C 1
ATOM 956 O O . SER A 1 123 ? 42.214 42.657 0.348 1.00 42.72 123 SER A O 1
ATOM 958 N N . SER A 1 124 ? 43.841 43.849 -0.494 1.00 40.12 124 SER A N 1
ATOM 959 C CA . SER A 1 124 ? 45.223 44.220 -0.856 1.00 40.12 124 SER A CA 1
ATOM 960 C C . SER A 1 124 ? 45.251 45.384 -1.876 1.00 40.12 124 SER A C 1
ATOM 962 O O . SER A 1 124 ? 44.253 45.585 -2.567 1.00 40.12 124 SER A O 1
ATOM 964 N N . PHE A 1 125 ? 46.449 45.976 -2.028 1.00 37.56 125 PHE A N 1
ATOM 965 C CA . PHE A 1 125 ? 46.967 46.923 -3.042 1.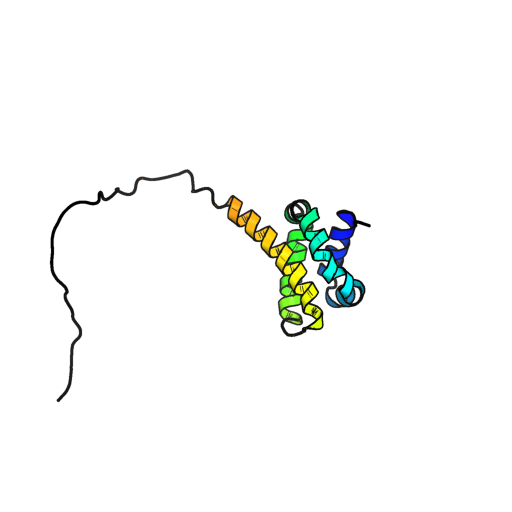00 37.56 125 PHE A CA 1
ATOM 966 C C . PHE A 1 125 ? 46.598 48.405 -2.923 1.00 37.56 125 PHE A C 1
ATOM 968 O O . PHE A 1 125 ? 45.407 48.760 -3.035 1.00 37.56 125 PHE A O 1
#

Radius of gyration: 25.8 Å; chains: 1; bounding box: 67×63×48 Å

Sequence (125 aa):
MTPSFLVVKAVIISLCKDPATTANDNLDQFQEYAGYLERYKWELIQDKELKDSVFRARTAVEKEHHTNASKQPIHRVLKAITGWIQSEHSQATDSPPAGAPTGPRRDPKSAGPTTRSKGKGSSSF

pLDDT: mean 71.77, std 16.84, range [37.56, 90.69]